Protein AF-A0A959UZ54-F1 (afdb_monomer_lite)

Radius of gyration: 25.63 Å; chains: 1; bounding box: 45×45×75 Å

pLDDT: mean 80.74, std 18.55, range [38.16, 97.38]

Secondary structure (DSSP, 8-state):
-----------S-----------SS-TT-EEEEE--BTTB-EEEEEEEEEEEEETTEEEEEEEEEEEE-

Structure (mmCIF, N/CA/C/O backbone):
data_AF-A0A959UZ54-F1
#
_entry.id   AF-A0A959UZ54-F1
#
loop_
_atom_site.group_PDB
_atom_site.id
_atom_site.type_symbol
_atom_site.label_atom_id
_atom_site.label_alt_id
_atom_site.label_comp_id
_atom_site.label_asym_id
_atom_site.label_entity_id
_atom_site.label_seq_id
_atom_site.pdbx_PDB_ins_code
_atom_site.Cartn_x
_atom_site.Cartn_y
_atom_site.Cartn_z
_atom_site.occupancy
_atom_site.B_iso_or_equiv
_atom_site.auth_seq_id
_atom_site.auth_comp_id
_atom_site.auth_asym_id
_atom_site.auth_atom_id
_atom_site.pdbx_PDB_model_num
ATOM 1 N N . MET A 1 1 ? -24.912 35.379 56.267 1.00 38.44 1 MET A N 1
ATOM 2 C CA . MET A 1 1 ? -24.072 34.209 55.932 1.00 38.44 1 MET A CA 1
ATOM 3 C C . MET A 1 1 ? -24.770 33.424 54.827 1.00 38.44 1 MET A C 1
ATOM 5 O O . MET A 1 1 ? -25.675 32.658 55.120 1.00 38.44 1 MET A O 1
ATOM 9 N N . LEU A 1 2 ? -24.434 33.680 53.561 1.00 38.16 2 LEU A N 1
ATOM 10 C CA . LEU A 1 2 ? -24.962 32.922 52.421 1.00 38.16 2 LEU A CA 1
ATOM 11 C C . LEU A 1 2 ? -23.942 31.832 52.078 1.00 38.16 2 LEU A C 1
ATOM 13 O O . LEU A 1 2 ? -22.873 32.121 51.550 1.00 38.16 2 LEU A O 1
ATOM 17 N N . SER A 1 3 ? -24.240 30.592 52.468 1.00 45.19 3 SER A N 1
ATOM 18 C CA . SER A 1 3 ? -23.425 29.423 52.129 1.00 45.19 3 SER A CA 1
ATOM 19 C C . SER A 1 3 ? -23.717 29.038 50.680 1.00 45.19 3 SER A C 1
ATOM 21 O O . SER A 1 3 ? -24.753 28.451 50.373 1.00 45.19 3 SER A O 1
ATOM 23 N N . LEU A 1 4 ? -22.815 29.432 49.782 1.00 41.22 4 LEU A N 1
ATOM 24 C CA . LEU A 1 4 ? -22.829 29.059 48.374 1.00 41.22 4 LEU A CA 1
ATOM 25 C C . LEU A 1 4 ? -22.475 27.566 48.268 1.00 41.22 4 LEU A C 1
ATOM 27 O O . LEU A 1 4 ? -21.306 27.188 48.328 1.00 41.22 4 LEU A O 1
ATOM 31 N N . ARG A 1 5 ? -23.481 26.693 48.167 1.00 55.97 5 ARG A N 1
ATOM 32 C CA . ARG A 1 5 ? -23.255 25.268 47.902 1.00 55.97 5 ARG A CA 1
ATOM 33 C C . ARG A 1 5 ? -22.951 25.087 46.417 1.00 55.97 5 ARG A C 1
ATOM 35 O O . ARG A 1 5 ? -23.849 25.091 45.584 1.00 55.97 5 ARG A O 1
ATOM 42 N N . ILE A 1 6 ? -21.662 24.959 46.106 1.00 58.59 6 ILE A N 1
ATOM 43 C CA . ILE A 1 6 ? -21.144 24.581 44.789 1.00 58.59 6 ILE A CA 1
ATOM 44 C C . ILE A 1 6 ? -21.492 23.104 44.570 1.00 58.59 6 ILE A C 1
ATOM 46 O O . ILE A 1 6 ? -20.739 22.202 44.931 1.00 58.59 6 ILE A O 1
ATOM 50 N N . THR A 1 7 ? -22.674 22.843 44.019 1.00 52.69 7 THR A N 1
ATOM 51 C CA . THR A 1 7 ? -22.999 21.533 43.457 1.00 52.69 7 THR A CA 1
ATOM 52 C C . THR A 1 7 ? -22.333 21.465 42.089 1.00 52.69 7 THR A C 1
ATOM 54 O O . THR A 1 7 ? -22.844 21.996 41.107 1.00 52.69 7 THR A O 1
ATOM 57 N N . VAL A 1 8 ? -21.140 20.869 42.048 1.00 56.31 8 VAL A N 1
ATOM 58 C CA . VAL A 1 8 ? -20.403 20.592 40.812 1.00 56.31 8 VAL A CA 1
ATOM 59 C C . VAL A 1 8 ? -21.265 19.664 39.953 1.00 56.31 8 VAL A C 1
ATOM 61 O O . VAL A 1 8 ? -21.346 18.464 40.206 1.00 56.31 8 VAL A O 1
ATOM 64 N N . MET A 1 9 ? -21.941 20.226 38.950 1.00 53.09 9 MET A N 1
ATOM 65 C CA . MET A 1 9 ? -22.605 19.477 37.883 1.00 53.09 9 MET A CA 1
ATOM 66 C C . MET A 1 9 ? -21.536 18.834 36.992 1.00 53.09 9 MET A C 1
ATOM 68 O O . MET A 1 9 ? -21.220 19.313 35.907 1.00 53.09 9 MET A O 1
ATOM 72 N N . LEU A 1 10 ? -20.950 17.740 37.470 1.00 54.75 10 LEU A N 1
ATOM 73 C CA . LEU A 1 10 ? -19.954 16.941 36.758 1.00 54.75 10 LEU A CA 1
ATOM 74 C C . LEU A 1 10 ? -20.624 15.959 35.770 1.00 54.75 10 LEU A C 1
ATOM 76 O O . LEU A 1 10 ? -20.315 14.771 35.759 1.00 54.75 10 LEU A O 1
ATOM 80 N N . SER A 1 11 ? -21.622 16.396 34.994 1.00 58.53 11 SER A N 1
ATOM 81 C CA . SER A 1 11 ? -22.414 15.491 34.128 1.00 58.53 11 SER A CA 1
ATOM 82 C C . SER A 1 11 ? -22.932 16.135 32.839 1.00 58.53 11 SER A C 1
ATOM 84 O O . SER A 1 11 ? -24.021 15.808 32.384 1.00 58.53 11 SER A O 1
ATOM 86 N N . GLY A 1 12 ? -22.178 17.057 32.234 1.00 58.62 12 GLY A N 1
ATOM 87 C CA . GLY A 1 12 ? -22.684 17.813 31.077 1.00 58.62 12 GLY A CA 1
ATOM 88 C C . GLY A 1 12 ? -21.760 17.976 29.877 1.00 58.62 12 GLY A C 1
ATOM 89 O O . GLY A 1 12 ? -22.142 18.673 28.948 1.00 58.62 12 GLY A O 1
ATOM 90 N N . LEU A 1 13 ? -20.563 17.386 29.868 1.00 59.88 13 LEU A N 1
ATOM 91 C CA . LEU A 1 13 ? -19.606 17.558 28.766 1.00 59.88 13 LEU A CA 1
ATOM 92 C C . LEU A 1 13 ? -18.871 16.251 28.451 1.00 59.88 13 LEU A C 1
ATOM 94 O O . LEU A 1 13 ? -17.653 16.209 28.323 1.00 59.88 13 LEU A O 1
ATOM 98 N N . VAL A 1 14 ? -19.626 15.167 28.264 1.00 61.34 14 VAL A N 1
ATOM 99 C CA . VAL A 1 14 ? -19.158 14.105 27.361 1.00 61.34 14 VAL A CA 1
ATOM 100 C C . VAL A 1 14 ? -19.425 14.631 25.955 1.00 61.34 14 VAL A C 1
ATOM 102 O O . VAL A 1 14 ? -20.431 14.318 25.326 1.00 61.34 14 VAL A O 1
ATOM 105 N N . GLY A 1 15 ? -18.570 15.562 25.524 1.00 60.00 15 GLY A N 1
ATOM 106 C CA . GLY A 1 15 ? -18.547 16.016 24.144 1.00 60.00 15 GLY A CA 1
ATOM 107 C C . GLY A 1 15 ? -18.380 14.791 23.260 1.00 60.00 15 GLY A C 1
ATOM 108 O O . GLY A 1 15 ? -17.577 13.916 23.583 1.00 60.00 15 GLY A O 1
ATOM 109 N N . CYS A 1 16 ? -19.174 14.714 22.193 1.00 60.47 16 CYS A N 1
ATOM 110 C CA . CYS A 1 16 ? -19.038 13.717 21.145 1.00 60.47 16 CYS A CA 1
ATOM 111 C C . CYS A 1 16 ? -17.586 13.708 20.658 1.00 60.47 16 CYS A C 1
ATOM 113 O O . CYS A 1 16 ? -17.207 14.476 19.776 1.00 60.47 16 CYS A O 1
ATOM 115 N N . LEU A 1 17 ? -16.766 12.848 21.257 1.00 61.31 17 LEU A N 1
ATOM 116 C CA 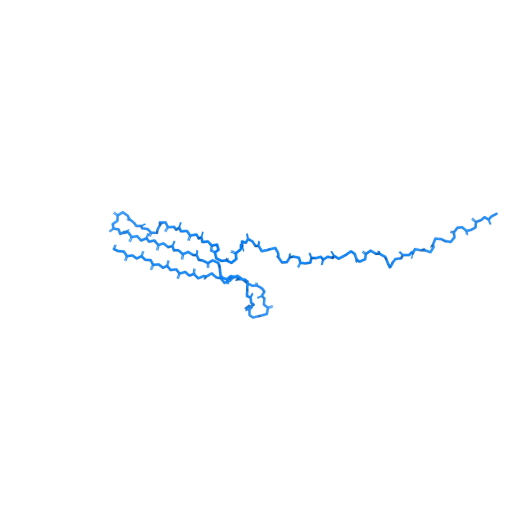. LEU A 1 17 ? -15.499 12.433 20.700 1.00 61.31 17 LEU A CA 1
ATOM 117 C C . LEU A 1 17 ? -15.886 11.600 19.490 1.00 61.31 17 LEU A C 1
ATOM 119 O O . LEU A 1 17 ? -16.061 10.386 19.576 1.00 61.31 17 LEU A O 1
ATOM 123 N N . SER A 1 18 ? -16.098 12.275 18.365 1.00 54.50 18 SER A N 1
ATOM 124 C CA . SER A 1 18 ? -16.035 11.637 17.068 1.00 54.50 18 SER A CA 1
ATOM 125 C C . SER A 1 18 ? -14.635 11.038 16.990 1.00 54.50 18 SER A C 1
ATOM 127 O O . SER A 1 18 ? -13.676 11.736 16.664 1.00 54.50 18 SER A O 1
ATOM 129 N N . LEU A 1 19 ? -14.501 9.760 17.360 1.00 57.78 19 LEU A N 1
ATOM 130 C CA . LEU A 1 19 ? -13.393 8.919 16.935 1.00 57.78 19 LEU A CA 1
ATOM 131 C C . LEU A 1 19 ? -13.510 8.827 15.415 1.00 57.78 19 LEU A C 1
ATOM 133 O O . LEU A 1 19 ? -14.022 7.861 14.856 1.00 57.78 19 LEU A O 1
ATOM 137 N N . VAL A 1 20 ? -13.086 9.882 14.731 1.00 60.00 20 VAL A N 1
ATOM 138 C CA . VAL A 1 20 ? -12.730 9.776 13.333 1.00 60.00 20 VAL A CA 1
ATOM 139 C C . VAL A 1 20 ? -11.460 8.947 13.385 1.00 60.00 20 VAL A C 1
ATOM 141 O O . VAL A 1 20 ? -10.414 9.447 13.801 1.00 60.00 20 VAL A O 1
ATOM 144 N N . ALA A 1 21 ? -11.558 7.655 13.067 1.00 61.78 21 ALA A N 1
ATOM 145 C CA . ALA A 1 21 ? -10.382 6.922 12.633 1.00 61.78 21 ALA A CA 1
ATOM 146 C C . ALA A 1 21 ? -9.766 7.799 11.540 1.00 61.78 21 ALA A C 1
ATOM 148 O O . ALA A 1 21 ? -10.418 8.064 10.528 1.00 61.78 21 ALA A O 1
ATOM 149 N N . GLN A 1 22 ? -8.615 8.408 11.830 1.00 63.94 22 GLN A N 1
ATOM 150 C CA . GLN A 1 22 ? -7.986 9.346 10.915 1.00 63.94 22 GLN A CA 1
ATOM 151 C C . GLN A 1 22 ? -7.600 8.543 9.678 1.00 63.94 22 GLN A C 1
ATOM 153 O O . GLN A 1 22 ? -6.593 7.839 9.673 1.00 63.94 22 GLN A O 1
ATOM 158 N N . SER A 1 23 ? -8.455 8.594 8.659 1.00 69.19 23 SER A N 1
ATOM 159 C CA . SER A 1 23 ? -8.207 7.940 7.386 1.00 69.19 23 SER A CA 1
ATOM 160 C C . SER A 1 23 ? -7.059 8.697 6.734 1.00 69.19 23 SER A C 1
ATOM 162 O O . SER A 1 23 ? -7.211 9.832 6.287 1.00 69.19 23 SER A O 1
ATOM 164 N N . TRP A 1 24 ? -5.874 8.091 6.789 1.00 75.56 24 TRP A N 1
ATOM 165 C CA . TRP 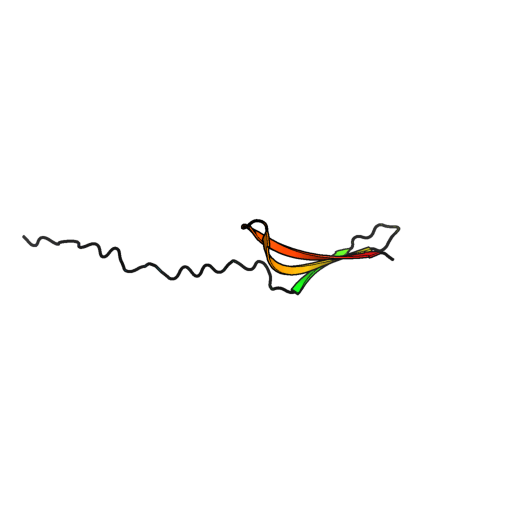A 1 24 ? -4.626 8.676 6.302 1.00 75.56 24 TRP A CA 1
ATOM 166 C C . TRP A 1 24 ? -4.700 9.030 4.810 1.00 75.56 24 TRP A C 1
ATOM 168 O O . TRP A 1 24 ? -4.102 10.006 4.361 1.00 75.56 24 TRP A O 1
ATOM 178 N N . CYS A 1 25 ? -5.483 8.264 4.052 1.00 84.12 25 CYS A N 1
ATOM 179 C CA . CYS A 1 25 ? -5.804 8.522 2.658 1.00 84.12 25 CYS A CA 1
ATOM 180 C C . CYS A 1 25 ? -7.128 7.826 2.299 1.00 84.12 25 CYS A C 1
ATOM 182 O O . CYS A 1 25 ? -7.490 6.841 2.946 1.00 84.12 25 CYS A O 1
ATOM 184 N N . PRO A 1 26 ? -7.872 8.311 1.292 1.00 90.44 26 PRO A N 1
ATOM 185 C CA . PRO A 1 26 ? -9.089 7.641 0.852 1.00 90.44 26 PRO A CA 1
ATOM 186 C C . PRO A 1 26 ? -8.767 6.285 0.194 1.00 90.44 26 PRO A C 1
ATOM 188 O O . PRO A 1 26 ? -7.755 6.182 -0.508 1.00 90.44 26 PRO A O 1
ATOM 191 N N . PRO A 1 27 ? -9.627 5.257 0.345 1.00 92.12 27 PRO A N 1
ATOM 192 C CA . PRO A 1 27 ? -9.517 4.023 -0.429 1.00 92.12 27 PRO A CA 1
ATOM 193 C C . PRO A 1 27 ? -9.414 4.311 -1.930 1.00 92.12 27 PRO A C 1
ATOM 195 O O . PRO A 1 27 ? -10.158 5.130 -2.470 1.00 92.12 27 PRO A O 1
ATOM 198 N N . GLY A 1 28 ? -8.479 3.642 -2.595 1.00 93.94 28 GLY A N 1
ATOM 199 C CA . GLY A 1 28 ? -8.120 3.873 -3.990 1.00 93.94 28 GLY A CA 1
ATOM 200 C C . GLY A 1 28 ? -6.971 4.860 -4.197 1.00 93.94 28 GLY A C 1
ATOM 201 O O . GLY A 1 28 ? -6.567 5.038 -5.343 1.00 93.94 28 GLY A O 1
ATOM 202 N N . ALA A 1 29 ? -6.421 5.481 -3.144 1.00 95.50 29 ALA A N 1
ATOM 203 C CA . ALA A 1 29 ? -5.169 6.232 -3.246 1.00 95.50 29 ALA A CA 1
ATOM 204 C C . ALA A 1 29 ? -4.033 5.329 -3.761 1.00 95.50 29 ALA A C 1
ATOM 206 O O . ALA A 1 29 ? -3.925 4.171 -3.349 1.00 95.50 29 ALA A O 1
ATOM 207 N N . GLN A 1 30 ? -3.209 5.857 -4.673 1.00 96.25 30 GLN A N 1
ATOM 208 C CA . GLN A 1 30 ? -2.160 5.097 -5.358 1.00 96.25 30 GLN A CA 1
ATOM 209 C C . GLN A 1 30 ? -0.794 5.764 -5.223 1.00 96.25 30 GLN A C 1
ATOM 211 O O . GLN A 1 30 ? -0.681 6.989 -5.307 1.00 96.25 30 GLN A O 1
ATOM 216 N N . TRP A 1 31 ? 0.241 4.936 -5.097 1.00 95.25 31 TRP A N 1
ATOM 217 C CA . TRP A 1 31 ? 1.643 5.334 -5.192 1.00 95.25 31 TRP A CA 1
ATOM 218 C C . TRP A 1 31 ? 2.296 4.533 -6.302 1.00 95.25 31 TRP A C 1
ATOM 220 O O . TRP A 1 31 ? 2.154 3.312 -6.355 1.00 95.25 31 TRP A O 1
ATOM 230 N N . ILE A 1 32 ? 2.991 5.231 -7.191 1.00 96.38 32 ILE A N 1
ATOM 231 C CA . ILE A 1 32 ? 3.660 4.636 -8.342 1.00 96.38 32 ILE A CA 1
ATOM 232 C C . ILE A 1 32 ? 5.138 4.986 -8.234 1.00 96.38 32 ILE A C 1
ATOM 234 O O . ILE A 1 32 ? 5.490 6.163 -8.138 1.00 96.38 32 ILE A O 1
ATOM 238 N N . TYR A 1 33 ? 5.984 3.962 -8.239 1.00 95.00 33 TYR A N 1
ATOM 239 C CA . TYR A 1 33 ? 7.431 4.082 -8.141 1.00 95.00 33 TYR A CA 1
ATOM 240 C C . TYR A 1 33 ? 8.086 3.497 -9.388 1.00 95.00 33 TYR A C 1
ATOM 242 O O . TYR A 1 33 ? 7.706 2.423 -9.860 1.00 95.00 33 TYR A O 1
ATOM 250 N N . ASP A 1 34 ? 9.108 4.192 -9.882 1.00 94.69 34 ASP A N 1
ATOM 251 C CA . ASP A 1 34 ? 10.099 3.573 -10.754 1.00 94.69 34 ASP A CA 1
ATOM 252 C C . ASP A 1 34 ? 10.950 2.635 -9.889 1.00 94.69 34 ASP A C 1
ATOM 254 O O . ASP A 1 34 ? 11.636 3.072 -8.961 1.00 94.69 34 ASP A O 1
ATOM 258 N N . ALA A 1 35 ? 10.827 1.339 -10.157 1.00 92.75 35 ALA A N 1
ATOM 259 C CA . ALA A 1 35 ? 11.560 0.275 -9.479 1.00 92.75 35 ALA A CA 1
ATOM 260 C C . ALA A 1 35 ? 12.601 -0.363 -10.415 1.00 92.75 35 ALA A C 1
ATOM 262 O O . ALA A 1 35 ? 13.086 -1.470 -10.154 1.00 92.75 35 ALA A O 1
ATOM 263 N N . GLY A 1 36 ? 12.896 0.304 -11.533 1.00 91.12 36 GLY A N 1
ATOM 264 C CA . GLY A 1 36 ? 13.836 -0.138 -12.540 1.00 91.12 36 GLY A CA 1
ATOM 265 C C . GLY A 1 36 ? 15.290 -0.078 -12.086 1.00 91.12 36 GLY A C 1
ATOM 266 O O . GLY A 1 36 ? 15.664 0.463 -11.045 1.00 91.12 36 GLY A O 1
ATOM 267 N N . SER A 1 37 ? 16.138 -0.645 -12.930 1.00 89.62 37 SER A N 1
ATOM 268 C CA . SER A 1 37 ? 17.589 -0.501 -12.865 1.00 89.62 37 SER A CA 1
ATOM 269 C C . SER A 1 37 ? 18.090 0.030 -14.211 1.00 89.62 37 SER A C 1
ATOM 271 O O . SER A 1 37 ? 17.329 0.037 -15.179 1.00 89.62 37 SER A O 1
ATOM 273 N N . PRO A 1 38 ? 19.373 0.410 -14.347 1.00 93.25 38 PRO A N 1
ATOM 274 C CA . PRO A 1 38 ? 19.918 0.843 -15.637 1.00 93.25 38 PRO A CA 1
ATOM 275 C C . PRO A 1 38 ? 19.729 -0.158 -16.791 1.00 93.25 38 PRO A C 1
ATOM 277 O O . PRO A 1 38 ? 19.854 0.224 -17.950 1.00 93.25 38 PRO A O 1
ATOM 280 N N . TRP A 1 39 ? 19.440 -1.428 -16.486 1.00 93.19 39 TRP A N 1
ATOM 281 C CA . TRP A 1 39 ? 19.334 -2.515 -17.461 1.00 93.19 39 TRP A CA 1
ATOM 282 C C . TRP A 1 39 ? 17.934 -3.119 -17.587 1.00 93.19 39 TRP A C 1
ATOM 284 O O . TRP A 1 39 ? 17.730 -3.970 -18.447 1.00 93.19 39 TRP A O 1
ATOM 294 N N . ILE A 1 40 ? 16.993 -2.736 -16.722 1.00 91.56 40 ILE A N 1
ATOM 295 C CA . ILE A 1 40 ? 15.656 -3.337 -16.641 1.00 91.56 40 ILE A CA 1
ATOM 296 C C . ILE A 1 40 ? 14.649 -2.242 -16.311 1.00 91.56 40 ILE A C 1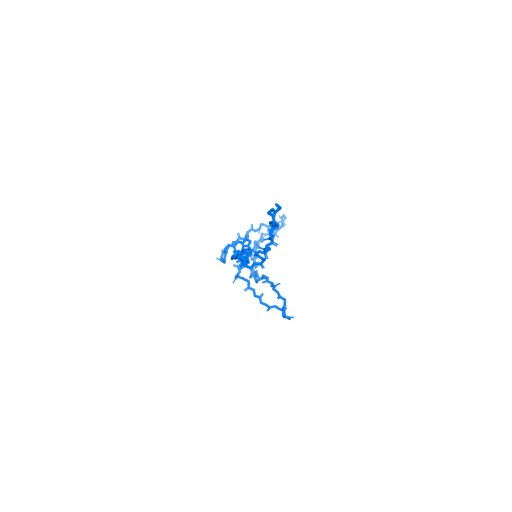
ATOM 298 O O . ILE A 1 40 ? 14.830 -1.522 -15.328 1.00 91.56 40 ILE A O 1
ATOM 302 N N . THR A 1 41 ? 13.559 -2.163 -17.071 1.00 92.88 41 THR A N 1
ATOM 303 C CA . THR A 1 41 ? 12.435 -1.286 -16.738 1.00 92.88 41 THR A CA 1
ATOM 304 C C . THR A 1 41 ? 11.474 -2.030 -15.821 1.00 92.88 41 THR A C 1
ATOM 306 O O . THR A 1 41 ? 10.982 -3.108 -16.162 1.00 92.88 41 THR A O 1
ATOM 309 N N . ALA A 1 42 ? 11.206 -1.455 -14.651 1.00 94.44 42 ALA A N 1
ATOM 310 C CA . ALA A 1 42 ? 10.228 -1.992 -13.723 1.00 94.44 42 ALA A CA 1
ATOM 311 C C . ALA A 1 42 ? 9.432 -0.878 -13.044 1.00 94.44 42 ALA A C 1
ATOM 313 O O . ALA A 1 42 ? 9.958 0.191 -12.741 1.00 94.44 42 ALA A O 1
ATOM 314 N N . LEU A 1 43 ? 8.161 -1.155 -12.786 1.00 95.81 43 LEU A N 1
ATOM 315 C CA . LEU A 1 43 ? 7.228 -0.253 -12.134 1.00 95.81 43 LEU A CA 1
ATOM 316 C C . LEU A 1 43 ? 6.575 -0.970 -10.959 1.00 95.81 43 LEU A C 1
ATOM 318 O O . LEU A 1 43 ? 6.112 -2.108 -11.073 1.00 95.81 43 LEU A O 1
ATOM 322 N N . GLU A 1 44 ? 6.529 -0.279 -9.830 1.00 97.12 44 GLU A N 1
ATOM 323 C CA . GLU A 1 44 ? 5.809 -0.723 -8.650 1.00 97.12 44 GLU A CA 1
ATOM 324 C C . GLU A 1 44 ? 4.619 0.197 -8.401 1.00 97.12 44 GLU A C 1
ATOM 326 O O . GLU A 1 44 ? 4.770 1.409 -8.256 1.00 97.12 44 GLU A O 1
ATOM 331 N N . GLN A 1 45 ? 3.431 -0.394 -8.322 1.00 97.38 45 GLN A N 1
ATOM 332 C CA . GLN A 1 45 ? 2.202 0.299 -7.972 1.00 97.38 45 GLN A CA 1
ATOM 333 C C . GLN A 1 45 ? 1.654 -0.252 -6.657 1.00 97.38 45 GLN A C 1
ATOM 335 O O . GLN A 1 45 ? 1.430 -1.456 -6.514 1.00 97.38 45 GLN A O 1
ATOM 340 N N . LEU A 1 46 ? 1.393 0.648 -5.714 1.00 97.19 46 LEU A N 1
ATOM 341 C CA . LEU A 1 46 ? 0.713 0.376 -4.453 1.00 97.19 46 LEU A CA 1
ATOM 342 C C . LEU A 1 46 ? -0.659 1.044 -4.472 1.00 97.19 46 LEU A C 1
ATOM 344 O O . LEU A 1 46 ? -0.764 2.213 -4.834 1.00 97.19 46 LEU A O 1
ATOM 348 N N . THR A 1 47 ? -1.699 0.323 -4.063 1.00 97.06 47 THR A N 1
ATOM 349 C CA . THR A 1 47 ? -3.065 0.846 -3.936 1.00 97.06 47 THR A CA 1
ATOM 350 C C . THR A 1 47 ? -3.550 0.641 -2.512 1.00 97.06 47 THR A C 1
ATOM 352 O O . THR A 1 47 ? -3.544 -0.481 -2.011 1.00 97.06 47 THR A O 1
ATOM 355 N N . TYR A 1 48 ? -3.975 1.710 -1.846 1.00 95.94 48 TYR A N 1
ATOM 356 C CA . TYR A 1 48 ? -4.602 1.590 -0.535 1.00 95.94 48 TYR A CA 1
ATOM 357 C C . TYR A 1 48 ? -6.045 1.119 -0.698 1.00 95.94 48 TYR A C 1
ATOM 359 O O . TYR A 1 48 ? -6.881 1.811 -1.277 1.00 95.94 48 TYR A O 1
ATOM 367 N N . SER A 1 49 ? -6.349 -0.053 -0.158 1.00 94.75 49 SER A N 1
ATOM 368 C CA . SER A 1 49 ? -7.627 -0.746 -0.364 1.00 94.75 49 SER A CA 1
ATOM 369 C C . SER A 1 49 ? -8.569 -0.632 0.832 1.00 94.75 49 SER A C 1
ATOM 371 O O . SER A 1 49 ? -9.600 -1.311 0.869 1.00 94.75 49 SER A O 1
ATOM 373 N N . GLY A 1 50 ? -8.215 0.219 1.798 1.00 91.81 50 GLY A N 1
ATOM 374 C CA . GLY A 1 50 ? -8.980 0.499 3.007 1.00 91.81 50 GLY A CA 1
ATOM 375 C C . GLY A 1 50 ? -8.377 -0.098 4.277 1.00 91.81 50 GLY A C 1
ATOM 376 O O . GLY A 1 50 ? -7.436 -0.896 4.250 1.00 91.81 50 GLY A O 1
ATOM 377 N N . ASP A 1 51 ? -8.953 0.307 5.403 1.00 92.19 51 ASP A N 1
ATOM 378 C CA . ASP A 1 51 ? -8.616 -0.227 6.717 1.00 92.19 51 ASP A CA 1
ATOM 379 C C . ASP A 1 51 ? -9.196 -1.635 6.903 1.00 92.19 51 ASP A C 1
ATOM 381 O O . ASP A 1 51 ? -10.239 -1.995 6.350 1.00 92.19 51 ASP A O 1
ATOM 385 N N . THR A 1 52 ? -8.508 -2.448 7.694 1.00 92.31 52 THR A N 1
ATOM 386 C CA . THR A 1 52 ? -8.889 -3.820 8.030 1.00 92.31 52 THR A CA 1
ATOM 387 C C . THR A 1 52 ? -8.484 -4.142 9.467 1.00 92.31 52 THR A C 1
ATOM 389 O O . THR A 1 52 ? -7.790 -3.364 10.119 1.00 92.31 52 THR A O 1
ATOM 392 N N . ILE A 1 53 ? -8.901 -5.304 9.965 1.00 94.69 53 ILE A N 1
ATOM 393 C CA . ILE A 1 53 ? -8.443 -5.859 11.240 1.00 94.69 53 ILE A CA 1
ATOM 394 C C . ILE A 1 53 ? -7.578 -7.093 10.970 1.00 94.69 53 ILE A C 1
ATOM 396 O O . ILE A 1 53 ? -7.973 -7.958 10.187 1.00 94.69 53 ILE A O 1
ATOM 400 N N . VAL A 1 54 ? -6.420 -7.182 11.625 1.00 95.12 54 VAL A N 1
ATOM 401 C CA . VAL A 1 54 ? -5.529 -8.355 11.629 1.00 95.12 54 VAL A CA 1
ATOM 402 C C . VAL A 1 54 ? -5.263 -8.720 13.083 1.00 95.12 54 VAL A C 1
ATOM 404 O O . VAL A 1 54 ? -4.816 -7.877 13.855 1.00 95.12 54 VAL A O 1
ATOM 407 N N . ASP A 1 55 ? -5.609 -9.944 13.482 1.00 96.00 55 ASP A N 1
ATOM 408 C CA . ASP A 1 55 ? -5.446 -10.442 14.859 1.00 96.00 55 ASP A CA 1
ATOM 409 C C . ASP A 1 55 ? -6.060 -9.535 15.944 1.00 96.00 55 ASP A C 1
ATOM 411 O O . ASP A 1 55 ? -5.558 -9.423 17.059 1.00 96.00 55 ASP A O 1
ATOM 415 N N . GLY A 1 56 ? -7.168 -8.863 15.617 1.00 95.81 56 GLY A N 1
ATOM 416 C CA . GLY A 1 56 ? -7.852 -7.932 16.521 1.00 95.81 56 GLY A CA 1
ATOM 417 C C . GLY A 1 56 ? -7.277 -6.512 16.539 1.00 95.81 56 GLY A C 1
ATOM 418 O O . GLY A 1 56 ? -7.840 -5.649 17.212 1.00 95.81 56 GLY A O 1
ATOM 419 N N . TYR A 1 57 ? -6.219 -6.236 15.774 1.00 92.69 57 TYR A N 1
ATOM 420 C CA . TYR A 1 57 ? -5.601 -4.916 15.670 1.00 92.69 57 TYR A CA 1
ATOM 421 C C . TYR A 1 57 ? -5.972 -4.206 14.362 1.00 92.69 57 TYR A C 1
ATOM 423 O O . TYR A 1 57 ? -6.065 -4.854 13.316 1.00 92.69 57 TYR A O 1
ATOM 431 N N . PRO A 1 58 ? -6.165 -2.874 14.390 1.00 90.62 58 PRO A N 1
ATOM 432 C CA . PRO A 1 58 ? -6.379 -2.091 13.182 1.00 90.62 58 PRO A CA 1
ATOM 433 C C . PRO A 1 58 ? -5.123 -2.086 12.307 1.00 90.62 58 PRO A C 1
ATOM 435 O O . PRO A 1 58 ? -4.010 -1.880 12.789 1.00 90.62 58 PRO A O 1
ATOM 438 N N . ALA A 1 59 ? -5.321 -2.289 11.012 1.00 91.94 59 ALA A N 1
ATOM 439 C CA . ALA A 1 59 ? -4.280 -2.303 9.998 1.00 91.94 59 ALA A CA 1
ATOM 440 C C . ALA A 1 59 ? -4.793 -1.677 8.696 1.00 91.94 59 ALA A C 1
ATOM 442 O O . ALA A 1 59 ? -5.992 -1.485 8.503 1.00 91.94 59 ALA A O 1
ATOM 443 N N . GLN A 1 60 ? -3.876 -1.390 7.778 1.00 92.12 60 GLN A N 1
ATOM 444 C CA . GLN A 1 60 ? -4.182 -0.881 6.445 1.00 92.12 60 GLN A CA 1
ATOM 445 C C . GLN A 1 60 ? -3.927 -1.981 5.420 1.00 92.12 60 GLN A C 1
ATOM 447 O O . GLN A 1 60 ? -2.862 -2.601 5.429 1.00 92.12 60 GLN A O 1
ATOM 452 N N . ARG A 1 61 ? -4.887 -2.228 4.525 1.00 94.25 61 ARG A N 1
ATOM 453 C CA . ARG A 1 61 ? -4.682 -3.138 3.397 1.00 94.25 61 ARG A CA 1
ATOM 454 C C . ARG A 1 61 ? -4.109 -2.358 2.220 1.00 94.25 61 ARG A C 1
ATOM 456 O O . ARG A 1 61 ? -4.719 -1.395 1.758 1.00 94.25 61 ARG A O 1
ATOM 463 N N . ILE A 1 62 ? -2.957 -2.801 1.729 1.00 95.50 62 ILE A N 1
ATOM 464 C CA . ILE A 1 62 ? -2.284 -2.231 0.562 1.00 95.50 62 ILE A CA 1
ATOM 465 C C . ILE A 1 62 ? -2.100 -3.345 -0.464 1.00 95.50 62 ILE A C 1
ATOM 467 O O . ILE A 1 62 ? -1.432 -4.340 -0.183 1.00 95.50 62 ILE A O 1
ATOM 471 N N . ASP A 1 63 ? -2.685 -3.163 -1.642 1.00 96.75 63 ASP A N 1
ATOM 472 C CA . ASP A 1 63 ? -2.495 -4.059 -2.777 1.00 96.75 63 ASP A CA 1
ATOM 473 C C . ASP A 1 63 ? -1.270 -3.613 -3.578 1.00 96.75 63 ASP A C 1
ATOM 475 O O . ASP A 1 63 ? -1.071 -2.421 -3.823 1.00 96.75 63 ASP A O 1
ATOM 479 N N . ARG A 1 64 ? -0.442 -4.577 -3.988 1.00 96.56 64 ARG A N 1
ATOM 480 C CA . ARG A 1 64 ? 0.832 -4.338 -4.675 1.00 96.56 64 ARG A CA 1
ATOM 481 C C . ARG A 1 64 ? 0.843 -5.012 -6.037 1.00 96.56 64 ARG A C 1
ATOM 483 O O . ARG A 1 64 ? 0.572 -6.207 -6.139 1.00 96.56 64 ARG A O 1
ATOM 490 N N . VAL A 1 65 ? 1.233 -4.263 -7.060 1.00 96.62 65 VAL A N 1
ATOM 491 C CA . VAL A 1 65 ? 1.469 -4.765 -8.415 1.00 96.62 65 VAL A CA 1
ATOM 492 C C . VAL A 1 65 ? 2.892 -4.407 -8.824 1.00 96.62 65 VAL A C 1
ATOM 494 O O . VAL A 1 65 ? 3.294 -3.249 -8.741 1.00 96.62 65 VAL A O 1
ATOM 497 N N . TYR A 1 66 ? 3.649 -5.410 -9.265 1.00 94.88 66 TYR A N 1
ATOM 498 C CA . TYR A 1 66 ? 4.991 -5.241 -9.811 1.00 94.88 66 TYR A CA 1
ATOM 499 C C . TYR A 1 66 ? 4.981 -5.632 -11.286 1.00 94.88 66 TYR A C 1
ATOM 501 O O . TYR A 1 66 ? 4.558 -6.737 -11.633 1.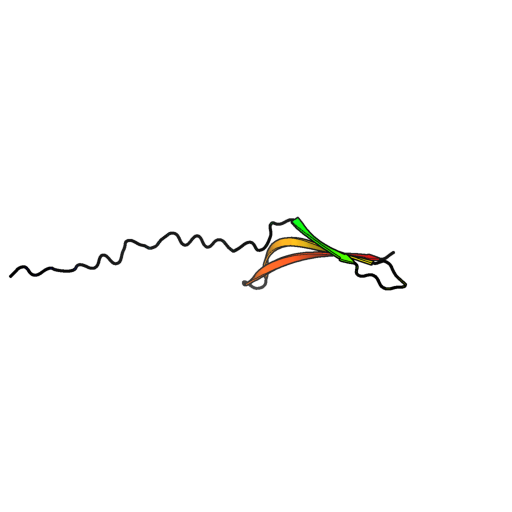00 94.88 66 TYR A O 1
ATOM 509 N N . GLN A 1 67 ? 5.417 -4.720 -12.147 1.00 93.25 67 GLN A N 1
ATOM 510 C CA . GLN A 1 67 ? 5.516 -4.929 -13.588 1.00 93.25 67 GLN A CA 1
ATOM 511 C C . GLN A 1 67 ? 6.971 -4.764 -14.004 1.00 93.25 67 GLN A C 1
ATOM 513 O O . GLN A 1 67 ? 7.586 -3.754 -13.689 1.00 93.25 67 GLN A O 1
ATOM 518 N N . GLN A 1 68 ? 7.510 -5.744 -14.722 1.00 91.38 68 GLN A N 1
ATOM 519 C CA . GLN A 1 68 ? 8.863 -5.718 -15.268 1.00 91.38 68 GLN A CA 1
ATOM 520 C C . GLN A 1 68 ? 8.788 -6.090 -16.748 1.00 91.38 68 GLN A C 1
ATOM 522 O O . GLN A 1 68 ? 8.075 -7.034 -17.099 1.00 91.38 68 GLN A O 1
ATOM 527 N N . THR A 1 69 ? 9.504 -5.355 -17.595 1.00 81.56 69 THR A N 1
ATOM 528 C CA . THR A 1 69 ? 9.558 -5.561 -19.054 1.00 81.56 69 THR A CA 1
ATOM 529 C C . THR A 1 69 ? 10.978 -5.777 -19.532 1.00 81.56 69 THR A C 1
ATOM 531 O O . THR A 1 69 ? 11.867 -5.058 -19.020 1.00 81.56 69 THR A O 1
#

Sequence (69 aa):
MLSLRITVMLSGLVGCLSLVAQSWCPPGAQWIYDAGSPWITALEQLTYSGDTIVDGYPAQRIDRVYQQT

Foldseek 3Di:
DDPPPPPPPPDDDPPPPPPPVPPVDDFQDKDKDFPDDPVWTKIKMKGFHAWDDDPNDIDTDIDIDIDID

=== Feature glossary ===
The features interleaved in this record are:

— What the protein is —

Sequence gives the chain of amino acids in standard one-letter code (A=alanine, C=cysteine, …, Y=tyrosine), read N→C. It is the only feature that is directly encoded by the gene; all structural features are derived from the folded form of this sequence.

Database cross-references. InterPro integrates a dozen domain/family signature databases into unified entries with residue-range hits. GO terms attach function/process/location labels with evidence codes. CATH codes position the fold in a four-level structural taxonomy. Organism is the NCBI-taxonomy species name.

— Where its atoms are —

Atomic coordinates in PDBx/mmCIF format — the same representation the Protein Data Bank distributes. Each line of the _atom_site loop places one backbone atom in Cartesian space (units: ångströms, origin: arbitrary).

The six renders are orthographic views along the three Cartesian axes in both directions. Representation (cartoon, sticks, or surface) and color scheme (sequence-rainbow or by-chain) vary across proteins so the training set covers all the common visualization conventions.

— Local backbone conformation —

Eight-state secondary structure (DSSP): H is the canonical α-helix, G the tighter 3₁₀-helix, I the wider π-helix; E/B are β-structure, T and S are turns and bends, an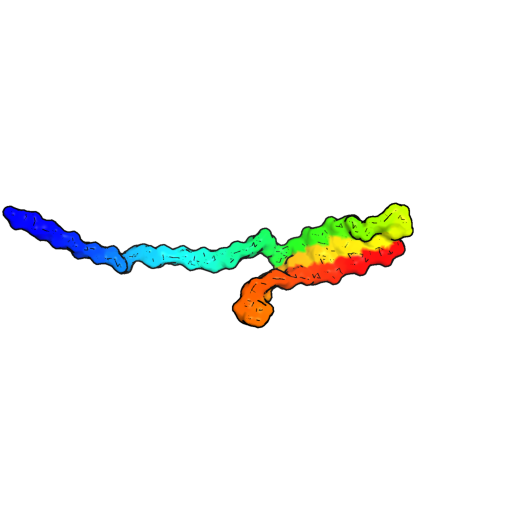d '-' is everything else. DSSP derives these from the pattern of main-chain N–H···O=C hydrogen bonds, not from the sequence.

P-SEA three-state annotation labels each residue as helix, strand, or coil based purely on the geometry of the Cα trace. It serves as a fallback when the full backbone (and thus DSSP) is unavailable.

The φ/ψ torsion pair specifies the backbone conformation at each residue. φ rotates about the N–Cα bond, ψ about the Cα–C bond. Steric clashes forbid most of the (φ, ψ) plane — the allowed regions (α-helix basin, β-sheet basin, left-handed helix) are the Ramachandran-allowed regions.

— Global shape and packing —

The geometric summary reports three shape descriptors. Rg (radius of gyration) measures how spread out the Cα atoms are about their centre of mass; compact globular proteins have small Rg, elongated or unfolded ones large. Cα contacts (<8 Å, |i−j|>4) count long-range residue pairs in spatial proximity — high for tightly packed folds, near zero for rods or random coil. The bounding-box extents give the protein's footprint along x, y, z in Å.

Solvent-accessible surface area (SASA) is the area in Å² traced out by the centre of a 1.4 Å probe sphere (a water molecule) rolled over the protein's van der Waals surface (Shrake–Rupley / Lee–Richards construction). Buried residues have near-zero SASA; fully exposed residues can exceed 200 Å². The total SASA scales roughly with the number of surface residues.

The contact map is a binary N×N matrix image: pixel (i, j) is dark where Cα_i and Cα_j are within 8 Å and |i−j|>4. Because the |i−j|>4 filter removes local helical contacts, off-diagonal stripes parallel to the main diagonal indicate parallel β-sheets; stripes perpendicular to it indicate antiparallel β-sheets. The Ramachandran plot scatters every residue's (φ, ψ) pair against the sterically allowed regions. The PAE heatmap renders the predicted-aligned-error matrix.

— Structural neighborhood —

3Di is Foldseek's structural alphabet. Each residue is assigned one of twenty discrete states based on how its Cα sits relative to its spatial (not sequential) neighbors. Aligning 3Di strings finds structural homologs roughly as well as full 3D superposition, but orders of magnitude faster.

Nearest PDB neighbors are the top structural matches found by Foldseek when searching this structure against the entire Protein Data Bank. Each hit reports a TM-score (0 to 1; >0.5 almost always implies the same fold) and an E-value. These are *structural* homologs — they may share no detectable sequence similarity.

— Confidence and disorder —

For AlphaFold models, the B-factor field carries pLDDT — the model's own estimate of local accuracy on a 0–100 scale. Regions with pLDDT<50 should be treated as essentially unmodeled; they often correspond to intrinsically disordered segments.

Crystallographic B-factors measure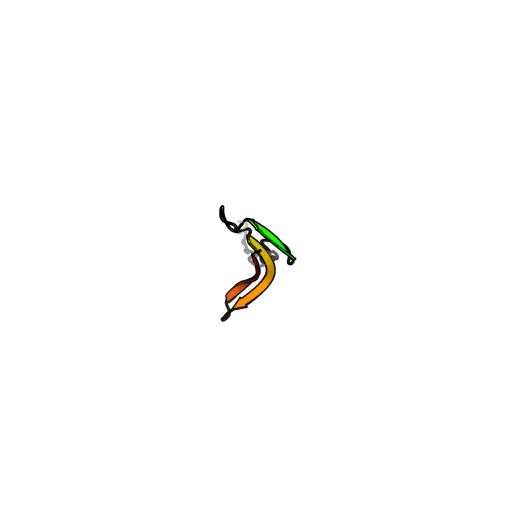 how much each atom's electron density is smeared out, in Å². They rise in mobile loops and surface residues and fall in the buried interior. In AlphaFold models this column is repurposed to hold pLDDT instead.

Predicted aligned error is AlphaFold's pairwise confidence. Unlike pLDDT (per-residue), PAE is per-residue-pair and captures whether two parts of the structure are correctly placed relative to each other. Units are ångströms of expected positional error.